Protein AF-A0A438W262-F1 (afdb_monomer_lite)

Organism: Helicobacter pylori (NCBI:txid210)

Foldseek 3Di:
DDPDDDDDDDDDDDDDDDDDDDDDDDPDDPPPDPPPPDDDDPVVVVVDDKAKWAFAFWDDD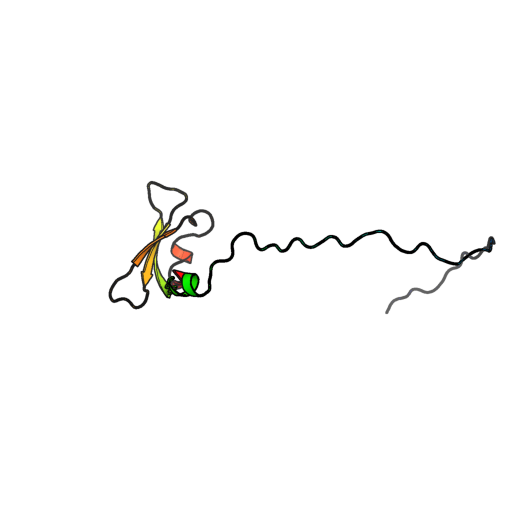PVDQQWIWTFTHRVPPGTDIDIDRHNVPDDRVRRHGDIDID

Radius of gyration: 32.03 Å; chains: 1; bounding box: 30×84×50 Å

InterPro domains:
  IPR002547 tRNA-binding domain [PF01588] (50-102)
  IPR002547 tRNA-binding domain [PS50886] (44-102)
  IPR012340 Nucleic acid-binding, OB-fold [G3DSA:2.40.50.140] (36-102)
  IPR012340 Nucleic acid-binding, OB-fold [SSF50249] (39-102)

Secondary structure (DSSP, 8-state):
------------------------------------S-PPPHHHHHT----EEEEEEEEEETTEEEEEEEEEE-SSSSEEEEEES-TTT--GGGTTT-EEE-

Structure (mmCIF, N/CA/C/O backbone):
data_AF-A0A438W262-F1
#
_entry.id   AF-A0A438W262-F1
#
loop_
_atom_site.group_PDB
_atom_site.id
_atom_site.type_symbol
_atom_site.label_atom_id
_atom_site.label_alt_id
_atom_site.label_comp_id
_atom_site.label_asym_id
_atom_site.label_entity_id
_atom_site.label_seq_id
_atom_site.pdbx_PDB_ins_code
_atom_site.Cartn_x
_atom_site.Cartn_y
_atom_site.Cartn_z
_atom_site.occupancy
_atom_site.B_iso_or_equiv
_atom_site.auth_seq_id
_atom_site.auth_comp_id
_atom_site.auth_asym_id
_atom_site.auth_atom_id
_atom_site.pdbx_PDB_model_num
ATOM 1 N N . PRO A 1 1 ? -4.647 -54.324 -5.511 1.00 49.12 1 PRO A N 1
ATOM 2 C CA . PRO A 1 1 ? -4.700 -55.755 -5.143 1.00 49.12 1 PRO A CA 1
ATOM 3 C C . PRO A 1 1 ? -3.491 -56.505 -5.713 1.00 49.12 1 PRO A C 1
ATOM 5 O O . PRO A 1 1 ? -3.501 -56.882 -6.876 1.00 49.12 1 PRO A O 1
ATOM 8 N N . LEU A 1 2 ? -2.441 -56.660 -4.909 1.00 37.91 2 LEU A N 1
ATOM 9 C CA . LEU A 1 2 ? -1.355 -57.601 -5.184 1.00 37.91 2 LEU A CA 1
ATOM 10 C C . LEU A 1 2 ? -0.612 -57.872 -3.867 1.00 37.91 2 LEU A C 1
ATOM 12 O O . LEU A 1 2 ? 0.528 -57.480 -3.656 1.00 37.91 2 LEU A O 1
ATOM 16 N N . PHE A 1 3 ? -1.338 -58.482 -2.929 1.00 40.47 3 PHE A N 1
ATOM 17 C CA . PHE A 1 3 ? -0.734 -59.152 -1.784 1.00 40.47 3 PHE A CA 1
ATOM 18 C C . PHE A 1 3 ? -0.223 -60.510 -2.273 1.00 40.47 3 PHE A C 1
ATOM 20 O O . PHE A 1 3 ? -0.997 -61.463 -2.384 1.00 40.47 3 PHE A O 1
ATOM 27 N N . SER A 1 4 ? 1.069 -60.582 -2.598 1.00 47.09 4 SER A N 1
ATOM 28 C CA . SER A 1 4 ? 1.759 -61.841 -2.884 1.00 47.09 4 SER A CA 1
ATOM 29 C C . SER A 1 4 ? 1.921 -62.635 -1.593 1.00 47.09 4 SER A C 1
ATOM 31 O O . SER A 1 4 ? 2.731 -62.331 -0.720 1.00 47.09 4 SER A O 1
ATOM 33 N N . LYS A 1 5 ? 1.056 -63.634 -1.480 1.00 39.84 5 LYS A N 1
ATOM 34 C CA . LYS A 1 5 ? 0.990 -64.656 -0.444 1.00 39.84 5 LYS A CA 1
ATOM 35 C C . LYS A 1 5 ? 2.234 -65.553 -0.502 1.00 39.84 5 LYS A C 1
ATOM 37 O O . LYS A 1 5 ? 2.603 -65.983 -1.586 1.00 39.84 5 LYS A O 1
ATOM 42 N N . MET A 1 6 ? 2.717 -65.928 0.687 1.00 34.72 6 MET A N 1
ATOM 43 C CA . MET A 1 6 ? 3.487 -67.143 1.001 1.00 34.72 6 MET A CA 1
ATOM 44 C C . MET A 1 6 ? 4.940 -67.207 0.512 1.00 34.72 6 MET A C 1
ATOM 46 O O . MET A 1 6 ? 5.191 -67.414 -0.661 1.00 34.72 6 MET A O 1
ATOM 50 N N . GLU A 1 7 ? 5.886 -67.213 1.458 1.00 42.72 7 GLU A N 1
ATOM 51 C CA . GLU A 1 7 ? 6.528 -68.470 1.879 1.00 42.72 7 GLU A CA 1
ATOM 52 C C . GLU A 1 7 ? 7.348 -68.312 3.179 1.00 42.72 7 GLU A C 1
ATOM 54 O O . GLU A 1 7 ? 8.388 -67.671 3.233 1.00 42.72 7 GLU A O 1
ATOM 59 N N . LYS A 1 8 ? 6.794 -68.905 4.247 1.00 37.59 8 LYS A N 1
ATOM 60 C CA . LYS A 1 8 ? 7.445 -69.690 5.311 1.00 37.59 8 LYS A CA 1
ATOM 61 C C . LYS A 1 8 ? 8.895 -69.354 5.703 1.00 37.59 8 LYS A C 1
ATOM 63 O O . LYS A 1 8 ? 9.816 -69.881 5.095 1.00 37.59 8 LYS A O 1
ATOM 68 N N . ILE A 1 9 ? 9.063 -68.749 6.884 1.00 39.72 9 ILE A N 1
ATOM 69 C CA . ILE A 1 9 ? 9.997 -69.254 7.912 1.00 39.72 9 ILE A CA 1
ATOM 70 C C . ILE A 1 9 ? 9.313 -69.100 9.281 1.00 39.72 9 ILE A C 1
ATOM 72 O O . ILE A 1 9 ? 9.386 -68.059 9.927 1.00 39.72 9 ILE A O 1
ATOM 76 N N . GLU A 1 10 ? 8.600 -70.143 9.705 1.00 36.66 10 GLU A N 1
ATOM 77 C CA . GLU A 1 10 ? 8.251 -70.369 11.110 1.00 36.66 10 GLU A CA 1
ATOM 78 C C . GLU A 1 10 ? 9.403 -71.111 11.798 1.00 36.66 10 GLU A C 1
ATOM 80 O O . GLU A 1 10 ? 9.867 -72.130 11.282 1.00 36.66 10 GLU A O 1
ATOM 85 N N . LYS A 1 11 ? 9.819 -70.606 12.965 1.00 38.69 11 LYS A N 1
ATOM 86 C CA . LYS A 1 11 ? 10.264 -71.338 14.173 1.00 38.69 11 LYS A CA 1
ATOM 87 C C . LYS A 1 11 ? 10.692 -70.287 15.205 1.00 38.69 11 LYS A C 1
ATOM 89 O O . LYS A 1 11 ? 11.713 -69.636 15.046 1.00 38.69 11 LYS A O 1
ATOM 94 N N . THR A 1 12 ? 9.773 -69.864 16.071 1.00 28.84 12 THR A N 1
ATOM 95 C CA . THR A 1 12 ? 9.637 -70.339 17.463 1.00 28.84 12 THR A CA 1
ATOM 96 C C . THR A 1 12 ? 10.897 -70.132 18.297 1.00 28.84 12 THR A C 1
ATOM 98 O O . THR A 1 12 ?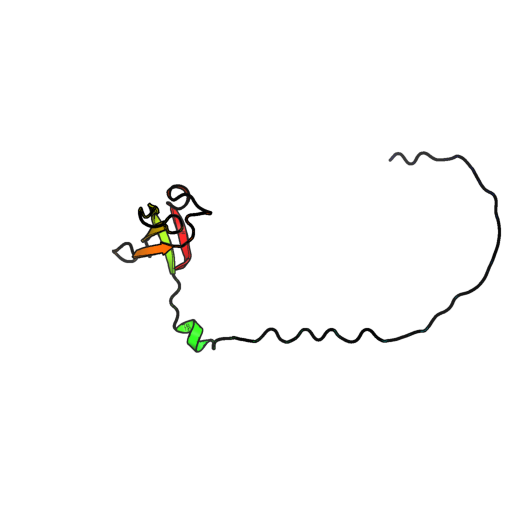 11.789 -70.970 18.251 1.00 28.84 12 THR A O 1
ATOM 101 N N . ASP A 1 13 ? 10.891 -69.118 19.163 1.00 38.75 13 ASP A N 1
ATOM 102 C CA . ASP A 1 13 ? 11.286 -69.369 20.545 1.00 38.75 13 ASP A CA 1
ATOM 103 C C . ASP A 1 13 ? 10.573 -68.442 21.531 1.00 38.75 13 ASP A C 1
ATOM 105 O O . ASP A 1 13 ? 10.269 -67.283 21.253 1.00 38.75 13 ASP A O 1
ATOM 109 N N . LYS A 1 14 ? 10.215 -69.038 22.660 1.00 35.53 14 LYS A N 1
ATOM 110 C CA . LYS A 1 14 ? 9.269 -68.550 23.659 1.00 35.53 14 LYS A CA 1
ATOM 111 C C . LYS A 1 14 ? 9.990 -67.691 24.696 1.00 35.53 14 LYS A C 1
ATOM 113 O O . LYS A 1 14 ? 11.054 -68.086 25.162 1.00 35.53 14 LYS A O 1
ATOM 118 N N . ARG A 1 15 ? 9.344 -66.625 25.175 1.00 35.12 15 ARG A N 1
ATOM 119 C CA . ARG A 1 15 ? 9.376 -66.201 26.588 1.00 35.12 15 ARG A CA 1
ATOM 120 C C . ARG A 1 15 ? 8.192 -65.278 26.871 1.00 35.12 15 ARG A C 1
ATOM 122 O O . ARG A 1 15 ? 8.010 -64.255 26.224 1.00 35.12 15 ARG A O 1
ATOM 129 N N . GLU A 1 16 ? 7.355 -65.742 27.787 1.00 38.78 16 GLU A N 1
ATOM 130 C CA . GLU A 1 16 ? 6.185 -65.065 28.340 1.00 38.78 16 GLU A CA 1
ATOM 131 C C . GLU A 1 16 ? 6.583 -63.932 29.300 1.00 38.78 16 GLU A C 1
ATOM 133 O O . GLU A 1 16 ? 7.706 -63.940 29.805 1.00 38.78 16 GLU A O 1
ATOM 138 N N . LYS A 1 17 ? 5.562 -63.124 29.653 1.00 37.09 17 LYS A N 1
ATOM 139 C CA . LYS A 1 17 ? 5.400 -62.308 30.881 1.00 37.09 17 LYS A CA 1
ATOM 140 C C . LYS A 1 17 ? 6.164 -60.974 30.861 1.00 37.09 17 LYS A C 1
ATOM 142 O O . LYS A 1 17 ? 7.355 -60.952 30.611 1.00 37.09 17 LYS A O 1
ATOM 147 N N . GLU A 1 18 ? 5.562 -59.797 31.037 1.00 34.59 18 GLU A N 1
ATOM 148 C CA . GLU A 1 18 ? 4.409 -59.373 31.845 1.00 34.59 18 GLU A CA 1
ATOM 149 C C . GLU A 1 18 ? 3.905 -57.988 31.372 1.00 34.59 18 GLU A C 1
ATOM 151 O O . GL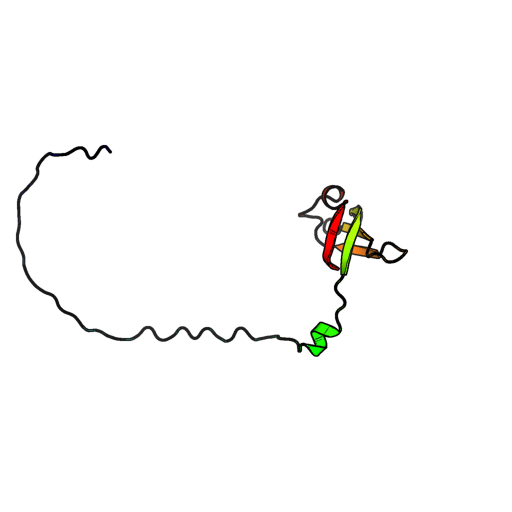U A 1 18 ? 4.687 -57.125 30.983 1.00 34.59 18 GLU A O 1
ATOM 156 N N . ALA A 1 19 ? 2.598 -57.755 31.472 1.00 43.50 19 ALA A N 1
ATOM 157 C CA . ALA A 1 19 ? 1.993 -56.441 31.730 1.00 43.50 19 ALA A CA 1
ATOM 158 C C . ALA A 1 19 ? 1.215 -56.602 33.058 1.00 43.50 19 ALA A C 1
ATOM 160 O O . ALA A 1 19 ? 0.801 -57.740 33.317 1.00 43.50 19 ALA A O 1
ATOM 161 N N . PRO A 1 20 ? 0.943 -55.566 33.888 1.00 51.75 20 PRO A N 1
ATOM 162 C CA . PRO A 1 20 ? 0.442 -54.256 33.457 1.00 51.75 20 PRO A CA 1
ATOM 163 C C . PRO A 1 20 ? 0.934 -53.081 34.369 1.00 51.75 20 PRO A C 1
ATOM 165 O O . PRO A 1 20 ? 2.083 -53.122 34.791 1.00 51.75 20 PRO A O 1
ATOM 168 N N . PRO A 1 21 ? 0.178 -51.979 34.572 1.00 55.25 21 PRO A N 1
ATOM 169 C CA . PRO A 1 21 ? 0.475 -50.613 34.134 1.00 55.25 21 PRO A CA 1
ATOM 170 C C . PRO A 1 21 ? 0.827 -49.687 35.327 1.00 55.25 21 PRO A C 1
ATOM 172 O O . PRO A 1 21 ? 1.143 -50.173 36.401 1.00 55.25 21 PRO A O 1
ATOM 175 N N . GLU A 1 22 ? 0.725 -48.362 35.151 1.00 51.69 22 GLU A N 1
ATOM 176 C CA . GLU A 1 22 ? 0.734 -47.336 36.220 1.00 51.69 22 GLU A CA 1
ATOM 177 C C . GLU A 1 22 ? 2.090 -46.681 36.550 1.00 51.69 22 GLU A C 1
ATOM 179 O O . GLU A 1 22 ? 2.722 -46.918 37.574 1.00 51.69 22 GLU A O 1
ATOM 184 N N . LYS A 1 23 ? 2.474 -45.708 35.714 1.00 45.31 23 LYS A N 1
ATOM 185 C CA . LYS A 1 23 ? 2.973 -44.424 36.226 1.00 45.31 23 LYS A CA 1
ATOM 186 C C . LYS A 1 23 ? 2.258 -43.291 35.512 1.00 45.31 23 LYS A C 1
ATOM 188 O O . LYS A 1 23 ? 2.608 -42.887 34.406 1.00 45.31 23 LYS A O 1
ATOM 193 N N . ALA A 1 24 ? 1.212 -42.842 36.188 1.00 42.81 24 ALA A N 1
ATOM 194 C CA . ALA A 1 24 ? 0.595 -41.553 36.011 1.00 42.81 24 ALA A CA 1
ATOM 195 C C . ALA A 1 24 ? 1.636 -40.420 36.102 1.00 42.81 24 ALA A C 1
ATOM 197 O O . ALA A 1 24 ? 2.613 -40.496 36.846 1.00 42.81 24 ALA A O 1
ATOM 198 N N . GLU A 1 25 ? 1.341 -39.366 35.343 1.00 53.66 25 GLU A N 1
ATOM 199 C CA . GLU A 1 25 ? 1.533 -37.970 35.736 1.00 53.66 25 GLU A CA 1
ATOM 200 C C . GLU A 1 25 ? 2.962 -37.498 36.032 1.00 53.66 25 GLU A C 1
ATOM 202 O O . GLU A 1 25 ? 3.444 -37.536 37.161 1.00 53.66 25 GLU A O 1
ATOM 207 N N . LYS A 1 26 ? 3.584 -36.914 34.999 1.00 49.72 26 LYS A N 1
ATOM 208 C CA . LYS A 1 26 ? 4.261 -35.601 35.057 1.00 49.72 26 LYS A CA 1
ATOM 209 C C . LYS A 1 26 ? 4.845 -35.244 33.688 1.00 49.72 26 LYS A C 1
ATOM 211 O O . LYS A 1 26 ? 6.030 -35.412 33.429 1.00 49.72 26 LYS A O 1
ATOM 216 N N . LYS A 1 27 ? 4.008 -34.696 32.813 1.00 45.16 27 LYS A N 1
ATOM 217 C CA . LYS A 1 27 ? 4.415 -33.560 31.981 1.00 45.16 27 LYS A CA 1
ATOM 218 C C . LYS A 1 27 ? 3.301 -32.543 32.083 1.00 45.16 27 LYS A C 1
ATOM 220 O O . LYS A 1 27 ? 2.299 -32.577 31.376 1.00 45.16 27 LYS A O 1
ATOM 225 N N . GLU A 1 28 ? 3.461 -31.753 33.133 1.00 51.97 28 GLU A N 1
ATOM 226 C CA . GLU A 1 28 ? 2.731 -30.539 33.412 1.00 51.97 28 GLU A CA 1
ATOM 227 C C . GLU A 1 28 ? 2.552 -29.748 32.123 1.00 51.97 28 GLU A C 1
ATOM 229 O O . GLU A 1 28 ? 3.523 -29.447 31.435 1.00 51.97 28 GLU A O 1
ATOM 234 N N . LYS A 1 29 ? 1.285 -29.448 31.824 1.00 46.81 29 LYS A N 1
ATOM 235 C CA . LYS A 1 29 ? 0.815 -28.136 31.379 1.00 46.81 29 LYS A CA 1
ATOM 236 C C . LYS A 1 29 ? 1.972 -27.214 30.999 1.00 46.81 29 LYS A C 1
ATOM 238 O O . LYS A 1 29 ? 2.416 -26.401 31.811 1.00 46.81 29 LYS A O 1
ATOM 243 N N . GLU A 1 30 ? 2.406 -27.312 29.749 1.00 51.75 30 GLU A N 1
ATOM 244 C CA . GLU A 1 30 ? 3.021 -26.178 29.088 1.00 51.75 30 GLU A CA 1
ATOM 245 C C . GLU A 1 30 ? 1.929 -25.110 29.091 1.00 51.75 30 GLU A C 1
ATOM 247 O O . GLU A 1 30 ? 0.957 -25.163 28.336 1.00 51.75 30 GLU A O 1
ATOM 252 N N . LYS A 1 31 ? 1.986 -24.235 30.101 1.00 49.12 31 LYS A N 1
ATOM 253 C CA . LYS A 1 31 ? 1.177 -23.031 30.158 1.00 49.12 31 LYS A CA 1
ATOM 254 C C . LYS A 1 31 ? 1.480 -22.317 28.852 1.00 49.12 31 LYS A C 1
ATOM 256 O O . LYS A 1 31 ? 2.542 -21.712 28.731 1.00 49.12 31 LYS A O 1
ATOM 261 N N . ALA A 1 32 ? 0.562 -22.413 27.893 1.00 56.62 32 ALA A N 1
ATOM 262 C CA . ALA A 1 32 ? 0.433 -21.420 26.851 1.00 56.62 32 ALA A CA 1
ATOM 263 C C . ALA A 1 32 ? 0.365 -20.087 27.595 1.00 56.62 32 ALA A C 1
ATOM 265 O O . ALA A 1 32 ? -0.621 -19.783 28.272 1.00 56.62 32 ALA A O 1
ATOM 266 N N . GLN A 1 33 ? 1.485 -19.373 27.605 1.00 59.19 33 GLN A N 1
ATOM 267 C CA . GLN A 1 33 ? 1.530 -18.019 28.115 1.00 59.19 33 GLN A CA 1
ATOM 268 C C . GLN A 1 33 ? 0.446 -17.263 27.339 1.00 59.19 33 GLN A C 1
ATOM 270 O O . GLN A 1 33 ? 0.377 -17.433 26.117 1.00 59.19 33 GLN A O 1
ATOM 275 N N . PRO A 1 34 ? -0.449 -16.504 27.995 1.00 59.38 34 PRO A N 1
ATOM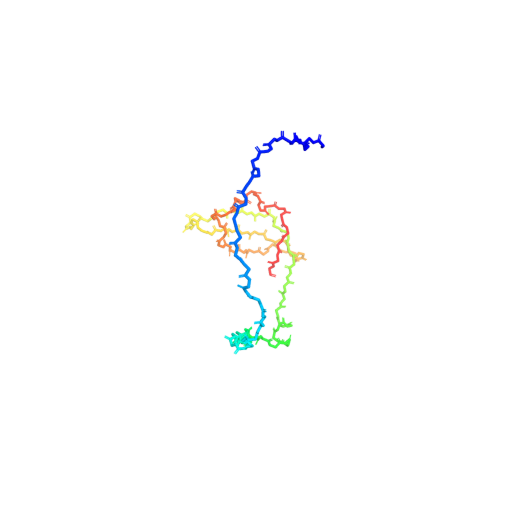 276 C CA . PRO A 1 34 ? -1.357 -15.651 27.257 1.00 59.38 34 PRO A CA 1
ATOM 277 C C . PRO A 1 34 ? -0.483 -14.713 26.432 1.00 59.38 34 PRO A C 1
ATOM 279 O O . PRO A 1 34 ? 0.201 -13.850 26.972 1.00 59.38 34 PRO A O 1
ATOM 282 N N . GLN A 1 35 ? -0.454 -14.935 25.123 1.00 64.31 35 GLN A N 1
ATOM 283 C CA . GLN A 1 35 ? 0.302 -14.144 24.167 1.00 64.31 35 GLN A CA 1
ATOM 284 C C . GLN A 1 35 ? -0.479 -12.843 23.961 1.00 64.31 35 GLN A C 1
ATOM 286 O O . GLN A 1 35 ? -1.130 -12.631 22.946 1.00 64.31 35 GLN A O 1
ATOM 291 N N . GLN A 1 36 ? -0.529 -12.027 25.010 1.00 67.88 36 GLN A N 1
ATOM 292 C CA . GLN A 1 36 ? -1.338 -10.820 25.098 1.00 67.88 36 GLN A CA 1
ATOM 293 C C . GLN A 1 36 ? -0.458 -9.634 25.478 1.00 67.88 36 GLN A C 1
ATOM 295 O O . GLN A 1 36 ? -0.739 -8.934 26.442 1.00 67.88 36 GLN A O 1
ATOM 300 N N . GLU A 1 37 ? 0.640 -9.419 24.760 1.00 65.75 37 GLU A N 1
ATOM 301 C CA . GLU A 1 37 ? 1.594 -8.398 25.202 1.00 65.75 37 GLU A CA 1
ATOM 302 C C . GLU A 1 37 ? 1.280 -6.992 24.672 1.00 65.75 37 GLU A C 1
ATOM 304 O O . GLU A 1 37 ? 1.763 -6.042 25.261 1.00 65.75 37 GLU A O 1
ATOM 309 N N . ASN A 1 38 ? 0.439 -6.802 23.641 1.00 81.75 38 ASN A N 1
ATOM 310 C CA . ASN A 1 38 ? 0.146 -5.456 23.107 1.00 81.75 38 ASN A CA 1
ATOM 311 C C . ASN A 1 38 ? -1.225 -5.343 22.403 1.00 81.75 38 ASN A C 1
ATOM 313 O O . ASN A 1 38 ? -1.294 -4.977 21.228 1.00 81.75 38 ASN A O 1
ATOM 317 N N . TYR A 1 39 ? -2.334 -5.669 23.074 1.00 87.62 39 TYR A N 1
ATOM 318 C CA . TYR A 1 39 ? -3.652 -5.348 22.508 1.00 87.62 39 TYR A CA 1
ATOM 319 C C . TYR A 1 39 ? -3.944 -3.854 22.622 1.00 87.62 39 TYR A C 1
ATOM 321 O O . TYR A 1 39 ? -3.732 -3.245 23.668 1.00 87.62 39 TYR A O 1
ATOM 329 N N . ILE A 1 40 ? -4.478 -3.285 21.547 1.00 92.19 40 ILE A N 1
ATOM 330 C CA . ILE A 1 40 ? -5.100 -1.962 21.570 1.00 92.19 40 ILE A CA 1
ATOM 331 C C . ILE A 1 40 ? -6.588 -2.100 21.902 1.00 92.19 40 ILE A C 1
ATOM 333 O O . ILE A 1 40 ? -7.193 -3.149 21.662 1.00 92.19 40 ILE A O 1
ATOM 337 N N . SER A 1 41 ? -7.185 -1.040 22.442 1.00 94.50 41 SER A N 1
ATOM 338 C CA . SER A 1 41 ? -8.633 -0.993 22.653 1.00 94.50 41 SER A CA 1
ATOM 339 C C . SER A 1 41 ? -9.390 -0.964 21.314 1.00 94.50 41 SER A C 1
ATOM 341 O O . SER A 1 41 ? -8.842 -0.572 20.277 1.00 94.50 41 SER A O 1
ATOM 343 N N . ILE A 1 42 ? -10.672 -1.351 21.317 1.00 93.81 42 ILE A N 1
ATOM 344 C CA . ILE A 1 42 ? -11.517 -1.245 20.114 1.00 93.81 42 ILE A CA 1
ATOM 345 C C . ILE A 1 42 ? -11.716 0.223 19.711 1.00 93.81 42 ILE A C 1
ATOM 347 O O . ILE A 1 42 ? -11.810 0.548 18.526 1.00 93.81 42 ILE A O 1
ATOM 351 N N . GLU A 1 43 ? -11.717 1.123 20.692 1.00 94.69 43 GLU A N 1
ATOM 352 C CA . GLU A 1 43 ? -11.765 2.565 20.500 1.00 94.69 43 GLU A CA 1
ATOM 353 C C . GLU A 1 43 ? -10.535 3.080 19.746 1.00 94.69 43 GLU A C 1
ATOM 355 O O . GLU A 1 43 ? -10.669 3.969 18.905 1.00 94.69 43 GLU A O 1
ATOM 360 N N . ASP A 1 44 ? -9.349 2.522 20.002 1.00 94.50 44 ASP A N 1
ATOM 361 C CA . ASP A 1 44 ? -8.126 2.891 19.284 1.00 94.50 44 ASP A CA 1
ATOM 362 C C . ASP A 1 44 ? -8.118 2.355 17.855 1.00 94.50 44 ASP A C 1
ATOM 364 O O . ASP A 1 44 ? -7.761 3.089 16.934 1.00 94.50 44 ASP A O 1
ATOM 368 N N . PHE A 1 45 ? -8.594 1.125 17.639 1.00 93.38 45 PHE A N 1
ATOM 369 C CA . PHE A 1 45 ? -8.749 0.579 16.290 1.00 93.38 45 PHE A CA 1
ATOM 370 C C . PHE A 1 45 ? -9.717 1.418 15.443 1.00 93.38 45 PHE A C 1
ATOM 372 O O . PHE A 1 45 ? -9.438 1.707 14.282 1.00 93.38 45 PHE A O 1
ATOM 379 N N . LYS A 1 46 ? -10.820 1.893 16.037 1.00 95.06 46 LYS A N 1
ATOM 380 C CA . LYS A 1 46 ? -11.823 2.727 15.353 1.00 95.06 46 LYS A CA 1
ATOM 381 C C . LYS A 1 46 ? -11.269 4.064 14.838 1.00 95.06 46 LYS A C 1
ATOM 383 O O . LYS A 1 46 ? -11.860 4.651 13.935 1.00 95.06 46 LYS A O 1
ATOM 388 N N . LYS A 1 47 ? -10.160 4.563 15.397 1.00 95.75 47 LYS A N 1
ATOM 389 C CA . LYS A 1 47 ? -9.500 5.797 14.929 1.00 95.75 47 LYS A CA 1
ATOM 390 C C . LYS A 1 47 ? -8.723 5.592 13.623 1.00 95.75 47 LYS A C 1
ATOM 392 O O . LYS A 1 47 ? -8.380 6.580 12.979 1.00 95.75 47 LYS A O 1
ATOM 397 N N . VAL A 1 48 ? -8.425 4.348 13.241 1.00 94.69 48 VAL A N 1
ATOM 398 C CA . VAL A 1 48 ? -7.686 4.018 12.017 1.00 94.69 48 VAL A CA 1
ATOM 399 C C . VAL A 1 48 ? -8.665 3.866 10.854 1.00 94.69 48 VAL A C 1
ATOM 401 O O . VAL A 1 48 ? -9.584 3.051 10.897 1.00 94.69 48 VAL A O 1
ATOM 404 N N . GLU A 1 49 ? -8.457 4.638 9.791 1.00 92.19 49 GLU A N 1
ATOM 405 C CA . GLU A 1 49 ? -9.223 4.526 8.550 1.00 92.19 49 GLU A CA 1
ATOM 406 C C . GLU A 1 49 ? -8.430 3.677 7.550 1.00 92.19 49 GLU A C 1
ATOM 408 O O . GLU A 1 49 ? -7.454 4.154 6.979 1.00 92.19 49 GLU A O 1
ATOM 413 N N . ILE A 1 50 ? -8.846 2.423 7.352 1.00 93.56 50 ILE A N 1
ATOM 414 C CA . ILE A 1 50 ? -8.256 1.523 6.352 1.00 93.56 50 ILE A CA 1
ATOM 415 C C . ILE A 1 50 ? -9.148 1.533 5.112 1.00 93.56 50 ILE A C 1
ATOM 417 O O . ILE A 1 50 ? -10.343 1.238 5.203 1.00 93.56 50 ILE A O 1
ATOM 421 N N . LYS A 1 51 ? -8.579 1.846 3.947 1.00 93.00 51 LYS A N 1
ATOM 422 C CA . LYS A 1 51 ? -9.292 1.856 2.660 1.00 93.00 51 LYS A CA 1
ATOM 423 C C . LYS A 1 51 ? -8.678 0.876 1.684 1.00 93.00 51 LYS A C 1
ATOM 425 O O . LYS A 1 51 ? -7.477 0.636 1.693 1.00 93.00 51 LYS A O 1
ATOM 430 N N . VAL A 1 52 ? -9.509 0.353 0.788 1.00 95.31 52 VAL A N 1
ATOM 431 C CA . VAL A 1 52 ? -9.033 -0.436 -0.348 1.00 95.31 52 VAL A CA 1
ATOM 432 C C . VAL A 1 52 ? -8.924 0.474 -1.562 1.00 95.31 52 VAL A C 1
ATOM 434 O O . VAL A 1 52 ? -9.874 1.180 -1.895 1.00 95.31 52 VAL A O 1
ATOM 437 N N . GLY A 1 53 ? -7.770 0.455 -2.219 1.00 95.56 53 GLY A N 1
ATOM 438 C CA . GLY A 1 53 ? -7.506 1.251 -3.407 1.00 95.56 53 GLY A CA 1
ATOM 439 C C . GLY A 1 53 ? -6.905 0.447 -4.544 1.00 95.56 53 GLY A C 1
ATOM 440 O O . GLY A 1 53 ? -6.292 -0.598 -4.334 1.00 95.56 53 GLY A O 1
ATOM 441 N N . LEU A 1 54 ? -7.074 0.955 -5.760 1.00 96.00 54 LEU A N 1
ATOM 442 C CA . LEU A 1 54 ? -6.523 0.377 -6.979 1.00 96.00 54 LEU A CA 1
ATOM 443 C C . LEU A 1 54 ? -5.199 1.058 -7.326 1.00 96.00 54 LEU A C 1
ATOM 445 O O . LEU A 1 54 ? -5.139 2.279 -7.471 1.00 96.00 54 LEU A O 1
ATOM 449 N N . ILE A 1 55 ? -4.138 0.284 -7.525 1.00 96.56 55 ILE A N 1
ATOM 450 C CA . ILE A 1 55 ? -2.860 0.827 -7.993 1.00 96.56 55 ILE A CA 1
ATOM 451 C C . ILE A 1 55 ? -3.005 1.237 -9.465 1.00 96.56 55 ILE A C 1
ATOM 453 O O . ILE A 1 55 ? -3.238 0.396 -10.332 1.00 96.56 55 ILE A O 1
ATOM 457 N N . LYS A 1 56 ? -2.853 2.533 -9.755 1.00 96.00 56 LYS A N 1
ATOM 458 C CA . LYS A 1 56 ? -2.879 3.083 -11.121 1.00 96.00 56 LYS A CA 1
ATOM 459 C C . LYS A 1 56 ? -1.491 3.164 -11.740 1.00 96.00 56 LYS A C 1
ATOM 461 O O . LYS A 1 56 ? -1.343 2.934 -12.932 1.00 96.00 56 LYS A O 1
ATOM 466 N N . GLU A 1 57 ? -0.482 3.482 -10.935 1.00 95.75 57 GLU A N 1
ATOM 467 C CA . GLU A 1 57 ? 0.908 3.569 -11.382 1.00 95.75 57 GLU A CA 1
ATOM 468 C C . GLU A 1 57 ? 1.839 3.011 -10.307 1.00 95.75 57 GLU A C 1
ATOM 470 O O . GLU A 1 57 ? 1.614 3.216 -9.112 1.00 95.75 57 GLU A O 1
ATOM 475 N N . ALA A 1 58 ? 2.913 2.355 -10.735 1.00 95.56 58 ALA A N 1
ATOM 476 C CA . ALA A 1 58 ? 3.981 1.872 -9.873 1.00 95.56 58 ALA A CA 1
ATOM 477 C C . ALA A 1 58 ? 5.330 2.125 -10.553 1.00 95.56 58 ALA A C 1
ATOM 479 O O . ALA A 1 58 ? 5.492 1.837 -11.737 1.00 95.56 58 ALA A O 1
ATOM 480 N N . GLN A 1 59 ? 6.294 2.684 -9.822 1.00 93.81 59 GLN A N 1
ATOM 481 C CA . GLN A 1 59 ? 7.615 3.045 -10.345 1.00 93.81 59 GLN A CA 1
ATOM 482 C C . GLN A 1 59 ? 8.706 2.760 -9.310 1.00 93.81 59 GLN A C 1
ATOM 484 O O . GLN A 1 59 ? 8.493 2.922 -8.106 1.00 93.81 59 GLN A O 1
ATOM 489 N N . ARG A 1 60 ? 9.898 2.370 -9.775 1.00 93.00 60 ARG A N 1
ATOM 490 C CA . ARG A 1 60 ? 11.096 2.292 -8.926 1.00 93.00 60 ARG A CA 1
ATOM 491 C C . ARG A 1 60 ? 11.630 3.691 -8.628 1.00 93.00 60 ARG A C 1
ATOM 493 O O . ARG A 1 60 ? 11.504 4.603 -9.441 1.00 93.00 60 ARG A O 1
ATOM 500 N N . ILE A 1 61 ? 12.222 3.855 -7.450 1.00 91.62 61 ILE A N 1
ATOM 501 C CA . ILE A 1 61 ? 12.850 5.111 -7.036 1.00 91.62 61 ILE A CA 1
ATOM 502 C C . ILE A 1 61 ? 14.351 5.004 -7.297 1.00 91.62 61 ILE A C 1
ATOM 504 O O . ILE A 1 61 ? 15.015 4.154 -6.718 1.00 91.62 61 ILE A O 1
ATOM 508 N N . GLU A 1 62 ? 14.905 5.907 -8.106 1.00 84.44 62 GLU A N 1
ATOM 509 C CA . GLU A 1 62 ? 16.325 5.889 -8.509 1.00 84.44 62 GLU A CA 1
ATOM 510 C C . GLU A 1 62 ? 17.310 5.881 -7.327 1.00 84.44 62 GLU A C 1
ATOM 512 O O . GLU A 1 62 ? 18.405 5.338 -7.420 1.00 84.44 62 GLU A O 1
ATOM 517 N N . LYS A 1 63 ? 16.919 6.462 -6.187 1.00 84.25 63 LYS A N 1
ATOM 518 C CA . LYS A 1 63 ? 17.756 6.562 -4.980 1.00 84.25 63 LYS A CA 1
ATOM 519 C C . LYS A 1 63 ? 17.591 5.399 -3.998 1.00 84.25 63 LYS A C 1
ATOM 521 O O . LYS A 1 63 ? 18.205 5.427 -2.934 1.00 84.25 63 LYS A O 1
ATOM 526 N N . SER A 1 64 ? 16.741 4.412 -4.288 1.00 88.69 64 SER A N 1
ATOM 527 C CA . SER A 1 64 ? 16.535 3.279 -3.385 1.00 88.69 64 SER A CA 1
ATOM 528 C C . SER A 1 64 ? 16.124 2.003 -4.107 1.00 88.69 64 SER A C 1
ATOM 530 O O . SER A 1 64 ? 15.047 1.913 -4.687 1.00 88.69 64 SER A O 1
ATOM 532 N N . ASN A 1 65 ? 16.934 0.961 -3.932 1.00 85.81 65 ASN A N 1
ATOM 533 C CA . ASN A 1 65 ? 16.684 -0.363 -4.505 1.00 85.81 65 ASN A CA 1
ATOM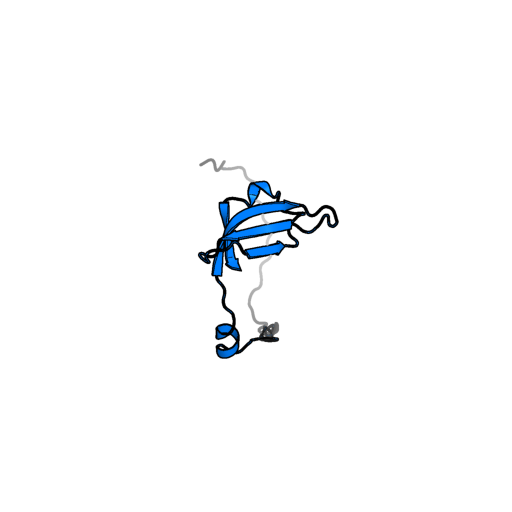 534 C C . ASN A 1 65 ? 15.565 -1.135 -3.786 1.00 85.81 65 ASN A C 1
ATOM 536 O O . ASN A 1 65 ? 15.121 -2.164 -4.281 1.00 85.81 65 ASN A O 1
ATOM 540 N N . LYS A 1 66 ? 15.133 -0.674 -2.603 1.00 92.12 66 LYS A N 1
ATOM 541 C CA . LYS A 1 66 ? 14.126 -1.361 -1.772 1.00 92.12 66 LYS A CA 1
ATOM 542 C C . LYS A 1 66 ? 12.746 -0.715 -1.838 1.00 92.12 66 LYS A C 1
ATOM 544 O O . LYS A 1 66 ? 11.790 -1.293 -1.333 1.00 92.12 66 LYS A O 1
ATOM 549 N N . LEU A 1 67 ? 12.631 0.476 -2.426 1.00 94.25 67 LEU A N 1
ATOM 550 C CA . LEU A 1 67 ? 11.402 1.262 -2.396 1.00 94.25 67 LEU A CA 1
ATOM 551 C C . LEU A 1 67 ? 10.744 1.337 -3.775 1.00 94.25 67 LEU A C 1
ATOM 553 O O . LEU A 1 67 ? 11.396 1.603 -4.785 1.00 94.25 67 LEU A O 1
ATOM 557 N N . LEU A 1 68 ? 9.424 1.179 -3.783 1.00 94.31 68 LEU A N 1
ATOM 558 C CA . LEU A 1 68 ? 8.550 1.495 -4.906 1.00 94.31 68 LEU A CA 1
ATOM 559 C C . LEU A 1 68 ? 7.689 2.701 -4.563 1.00 94.31 68 LEU A C 1
ATOM 561 O O . LEU A 1 68 ? 7.224 2.852 -3.434 1.00 94.31 68 LEU A O 1
ATOM 565 N N . ARG A 1 69 ? 7.453 3.539 -5.564 1.00 94.88 69 ARG A N 1
ATOM 566 C CA . ARG A 1 69 ? 6.482 4.623 -5.530 1.00 94.88 69 ARG A CA 1
ATOM 567 C C . ARG A 1 69 ? 5.216 4.153 -6.232 1.00 94.88 69 ARG A C 1
ATOM 569 O O . ARG A 1 69 ? 5.243 3.871 -7.426 1.00 94.88 69 ARG A O 1
ATOM 576 N N . LEU A 1 70 ? 4.117 4.108 -5.495 1.00 95.81 70 LEU A N 1
ATOM 577 C CA . LEU A 1 70 ? 2.801 3.712 -5.978 1.00 95.81 70 LEU A CA 1
ATOM 578 C C . LEU A 1 70 ? 1.883 4.936 -6.013 1.00 95.81 70 LEU A C 1
ATOM 580 O O . LEU A 1 70 ? 1.908 5.757 -5.094 1.00 95.81 70 LEU A O 1
ATOM 584 N N . LYS A 1 71 ? 1.060 5.053 -7.054 1.00 96.12 71 LYS A N 1
ATOM 585 C CA . LYS A 1 71 ? -0.098 5.950 -7.080 1.00 96.12 71 LYS A CA 1
ATOM 586 C C . LYS A 1 71 ? -1.362 5.112 -6.992 1.00 96.12 71 LYS A C 1
ATOM 588 O O . LYS A 1 71 ? -1.648 4.325 -7.895 1.00 96.12 71 LYS A O 1
ATOM 593 N N . VAL A 1 72 ? -2.103 5.286 -5.906 1.00 96.31 72 VAL A N 1
ATOM 594 C CA . VAL A 1 72 ? -3.283 4.486 -5.582 1.00 96.31 72 VAL A CA 1
ATOM 595 C C . VAL A 1 72 ? -4.531 5.351 -5.656 1.00 96.31 72 VAL A C 1
ATOM 597 O O . VAL A 1 72 ? -4.587 6.440 -5.084 1.00 96.31 72 VAL A O 1
ATOM 600 N N . ASP A 1 73 ? -5.520 4.855 -6.384 1.00 95.56 73 ASP A N 1
ATOM 601 C CA . ASP A 1 73 ? -6.862 5.408 -6.459 1.00 95.56 73 ASP A CA 1
ATOM 602 C C . ASP A 1 73 ? -7.698 4.843 -5.310 1.00 95.56 73 ASP A C 1
ATOM 604 O O . ASP A 1 73 ? -7.958 3.641 -5.259 1.00 95.56 73 ASP A O 1
ATOM 608 N N . LEU A 1 74 ? -8.077 5.706 -4.372 1.00 93.75 74 LEU A N 1
ATOM 609 C CA . LEU A 1 74 ? -8.885 5.355 -3.199 1.00 93.75 74 LEU A CA 1
ATOM 610 C C . LEU A 1 74 ? -10.348 5.806 -3.355 1.00 93.75 74 LEU A C 1
ATOM 612 O O . LEU A 1 74 ? -11.065 5.893 -2.360 1.00 93.75 74 LEU A O 1
ATOM 616 N N . GLY A 1 75 ? -10.779 6.167 -4.571 1.00 89.06 75 GLY A N 1
ATOM 617 C CA . GLY A 1 75 ? -12.079 6.808 -4.800 1.00 89.06 75 GLY A CA 1
ATOM 618 C C . GLY A 1 75 ? -12.132 8.264 -4.323 1.00 89.06 75 GLY A C 1
ATOM 619 O O . GLY A 1 75 ? -13.193 8.881 -4.288 1.00 89.06 75 GLY A O 1
ATOM 620 N N . GLU A 1 76 ? -10.982 8.827 -3.953 1.00 84.88 76 GLU A N 1
ATOM 621 C CA . GLU A 1 76 ? -10.798 10.265 -3.788 1.00 84.88 76 GLU A CA 1
ATOM 622 C C . GLU A 1 76 ? -10.534 10.848 -5.188 1.00 84.88 76 GLU A C 1
ATOM 624 O O . GLU A 1 76 ? -9.873 10.202 -5.995 1.00 84.88 76 GLU A O 1
ATOM 629 N N . ASN A 1 77 ? -10.978 12.074 -5.498 1.00 87.75 77 ASN A N 1
ATOM 630 C CA . ASN A 1 77 ? -10.728 12.741 -6.800 1.00 87.75 77 ASN A CA 1
ATOM 631 C C . ASN A 1 77 ? -9.228 13.020 -7.096 1.00 87.75 77 ASN A C 1
ATOM 633 O O . ASN A 1 77 ? -8.885 13.881 -7.905 1.00 87.75 77 ASN A O 1
ATOM 637 N N . ARG A 1 78 ? -8.315 12.337 -6.403 1.00 92.38 78 ARG A N 1
ATOM 638 C CA . ARG A 1 78 ? -6.865 12.391 -6.536 1.00 92.38 78 ARG A CA 1
ATOM 639 C C . ARG A 1 78 ? -6.267 11.014 -6.252 1.00 92.38 78 ARG A C 1
ATOM 641 O O . ARG A 1 78 ? -6.737 10.284 -5.384 1.00 92.38 78 ARG A O 1
ATOM 648 N N . LEU A 1 79 ? -5.150 10.715 -6.907 1.00 93.69 79 LEU A N 1
ATOM 649 C CA . LEU A 1 79 ? -4.342 9.543 -6.583 1.00 93.69 79 LEU A CA 1
ATOM 650 C C . LEU A 1 79 ? -3.450 9.846 -5.377 1.00 93.69 79 LEU A C 1
ATOM 652 O O . LEU A 1 79 ? -2.733 10.850 -5.371 1.00 93.69 79 LEU A O 1
ATOM 656 N N . ARG A 1 80 ? -3.456 8.974 -4.366 1.00 94.50 80 ARG A N 1
ATOM 657 C CA . ARG A 1 80 ? -2.510 9.071 -3.248 1.00 94.50 80 ARG A CA 1
ATOM 658 C C . ARG A 1 80 ? -1.180 8.445 -3.630 1.00 94.50 80 ARG A C 1
ATOM 660 O O . ARG A 1 80 ? -1.132 7.366 -4.215 1.00 94.50 80 ARG A O 1
ATOM 667 N N . GLN A 1 81 ? -0.097 9.121 -3.267 1.00 94.75 81 GLN A N 1
ATOM 668 C CA . GLN A 1 81 ? 1.249 8.594 -3.425 1.00 94.75 81 GLN A CA 1
ATOM 669 C C . GLN A 1 81 ? 1.659 7.816 -2.175 1.00 94.75 81 GLN A C 1
ATOM 671 O O . GLN A 1 81 ? 1.627 8.360 -1.074 1.00 94.75 81 GLN A O 1
ATOM 676 N N . ILE A 1 82 ? 2.095 6.574 -2.362 1.00 94.19 82 ILE A N 1
ATOM 677 C CA . ILE A 1 82 ? 2.538 5.675 -1.296 1.00 94.19 82 ILE A CA 1
ATOM 678 C C . ILE A 1 82 ? 3.936 5.180 -1.637 1.00 94.19 82 ILE A C 1
ATOM 680 O O . ILE A 1 82 ? 4.195 4.777 -2.770 1.00 94.19 82 ILE A O 1
ATOM 684 N N . ILE A 1 83 ? 4.842 5.220 -0.663 1.00 94.38 83 ILE A N 1
ATOM 685 C CA . ILE A 1 83 ? 6.178 4.643 -0.802 1.00 94.38 83 ILE A CA 1
ATOM 686 C C . ILE A 1 83 ? 6.203 3.323 -0.037 1.00 94.38 83 ILE A C 1
ATOM 688 O O . ILE A 1 83 ? 6.050 3.313 1.180 1.00 94.38 83 ILE A O 1
ATOM 692 N N . SER A 1 84 ? 6.380 2.214 -0.749 1.00 92.69 84 SER A N 1
ATOM 693 C CA . SER A 1 84 ? 6.355 0.864 -0.180 1.00 92.69 84 SER A CA 1
ATOM 694 C C . SER A 1 84 ? 7.719 0.189 -0.292 1.00 92.69 84 SER A C 1
ATOM 696 O O . SER A 1 84 ? 8.330 0.213 -1.359 1.00 92.69 84 SER A O 1
ATOM 698 N N . GLY A 1 85 ? 8.165 -0.473 0.776 1.00 94.75 85 GLY A N 1
ATOM 699 C CA . GLY A 1 85 ? 9.445 -1.189 0.851 1.00 94.75 85 GLY A CA 1
ATOM 700 C C . GLY A 1 85 ? 9.472 -2.582 0.218 1.00 94.75 85 GLY A C 1
ATOM 701 O O . GLY A 1 85 ? 10.168 -3.452 0.725 1.00 94.75 85 GLY A O 1
ATOM 702 N N . ILE A 1 86 ? 8.693 -2.808 -0.841 1.00 92.75 86 ILE A N 1
ATOM 703 C CA . ILE A 1 86 ? 8.433 -4.137 -1.428 1.00 92.75 86 ILE A CA 1
ATOM 704 C C . ILE A 1 86 ? 9.132 -4.353 -2.781 1.00 92.75 86 ILE A C 1
ATOM 706 O O . ILE A 1 86 ? 8.779 -5.261 -3.526 1.00 92.75 86 ILE A O 1
ATOM 710 N N . ALA A 1 87 ? 10.112 -3.510 -3.129 1.00 91.44 87 ALA A N 1
ATOM 711 C CA . ALA A 1 87 ? 10.745 -3.527 -4.455 1.00 91.44 87 ALA A CA 1
ATOM 712 C C . ALA A 1 87 ? 11.581 -4.784 -4.752 1.00 91.44 87 ALA A C 1
ATOM 714 O O . ALA A 1 87 ? 11.932 -5.009 -5.909 1.00 91.44 87 ALA A O 1
ATOM 715 N N . LEU A 1 88 ? 11.936 -5.551 -3.713 1.00 91.12 88 LEU A N 1
ATOM 716 C CA . LEU A 1 88 ? 12.711 -6.790 -3.825 1.00 91.12 88 LEU A CA 1
ATOM 717 C C . LEU A 1 88 ? 11.842 -7.982 -4.237 1.00 91.12 88 LEU A C 1
ATOM 719 O O . LEU A 1 88 ? 12.330 -8.875 -4.920 1.00 91.12 88 LEU A O 1
ATOM 723 N N . ASP A 1 89 ? 10.571 -7.974 -3.837 1.00 93.69 89 ASP A N 1
ATOM 724 C CA . ASP A 1 89 ? 9.657 -9.102 -4.028 1.00 93.69 89 ASP A CA 1
ATOM 725 C C . ASP A 1 89 ? 8.687 -8.877 -5.196 1.00 93.69 89 ASP A C 1
ATOM 727 O O . ASP A 1 89 ? 8.135 -9.832 -5.741 1.00 93.69 89 ASP A O 1
ATOM 731 N N . TYR A 1 90 ? 8.469 -7.617 -5.593 1.00 92.19 90 TYR A N 1
ATOM 732 C CA . TYR A 1 90 ? 7.498 -7.254 -6.622 1.00 92.19 90 TYR A CA 1
ATOM 733 C C . TYR A 1 90 ? 8.085 -6.320 -7.675 1.00 92.19 90 TYR A C 1
ATOM 735 O O . TYR A 1 90 ? 8.643 -5.264 -7.370 1.00 92.19 90 TYR A O 1
ATOM 743 N N . GLU A 1 91 ? 7.853 -6.673 -8.938 1.00 93.12 91 GLU A N 1
ATOM 744 C CA . GLU A 1 91 ? 8.087 -5.771 -10.061 1.00 93.12 91 GLU A CA 1
ATOM 745 C C . GLU A 1 91 ? 6.947 -4.742 -10.168 1.00 93.12 91 GLU A C 1
ATOM 747 O O . GLU A 1 91 ? 5.778 -5.118 -9.999 1.00 93.12 91 GLU A O 1
ATOM 752 N N . PRO A 1 92 ? 7.235 -3.461 -10.481 1.00 93.00 92 PRO A N 1
ATOM 753 C CA . PRO A 1 92 ? 6.223 -2.402 -10.535 1.00 93.00 92 PRO A CA 1
ATOM 754 C C . PRO A 1 92 ? 5.057 -2.721 -11.476 1.00 93.00 92 PRO A C 1
ATOM 756 O O . PRO A 1 92 ? 3.897 -2.516 -11.126 1.00 93.00 92 PRO A O 1
ATOM 759 N N . GLU A 1 93 ? 5.351 -3.284 -12.646 1.00 93.31 93 GLU A N 1
ATOM 760 C CA . GLU A 1 93 ? 4.351 -3.636 -13.660 1.00 93.31 93 GLU A CA 1
ATOM 761 C C . GLU A 1 93 ? 3.331 -4.650 -13.136 1.00 93.31 93 GLU A C 1
ATOM 763 O O . GLU A 1 93 ? 2.146 -4.564 -13.442 1.00 93.31 93 GLU A O 1
ATOM 768 N N . SER A 1 94 ? 3.769 -5.563 -12.265 1.00 94.25 94 SER A N 1
ATOM 769 C CA . SER A 1 94 ? 2.901 -6.574 -11.661 1.00 94.25 94 SER A CA 1
ATOM 770 C C . SER A 1 94 ? 1.934 -6.005 -10.620 1.00 94.25 94 SER A C 1
ATOM 772 O O . SER A 1 94 ? 1.026 -6.712 -10.183 1.00 94.25 94 SER A O 1
ATOM 774 N N . LEU A 1 95 ? 2.156 -4.771 -10.157 1.00 93.88 95 LEU A N 1
ATOM 775 C CA . LEU A 1 95 ? 1.348 -4.127 -9.123 1.00 93.88 95 LEU A CA 1
ATOM 776 C C . LEU A 1 95 ? 0.226 -3.274 -9.712 1.00 93.88 95 LEU A C 1
ATOM 778 O O . LEU A 1 95 ? -0.795 -3.086 -9.055 1.00 93.88 95 LEU A O 1
ATOM 782 N N . VAL A 1 96 ? 0.380 -2.780 -10.941 1.00 95.62 96 VAL A N 1
ATOM 783 C CA . VAL A 1 96 ? -0.647 -1.971 -11.604 1.00 95.62 96 VAL A CA 1
ATOM 784 C C . VAL A 1 96 ? -1.918 -2.802 -11.799 1.00 95.62 96 VAL A C 1
ATOM 786 O O . VAL A 1 96 ? -1.875 -3.942 -12.249 1.00 95.62 96 VAL A O 1
ATOM 789 N N . GLY A 1 97 ? -3.067 -2.240 -11.423 1.00 95.44 97 GLY A N 1
ATOM 790 C CA . GLY A 1 97 ? -4.361 -2.922 -11.481 1.00 95.44 97 GLY A CA 1
ATOM 791 C C . GLY A 1 97 ? -4.672 -3.824 -10.281 1.00 95.44 97 GLY A C 1
ATOM 792 O O . GLY A 1 97 ? -5.776 -4.360 -10.208 1.00 95.44 97 GLY A O 1
ATOM 793 N N . LYS A 1 98 ? -3.758 -3.973 -9.312 1.00 95.56 98 LYS A N 1
ATOM 794 C CA . LYS A 1 98 ? -4.045 -4.694 -8.064 1.00 95.56 98 LYS A CA 1
ATOM 795 C C . LYS A 1 98 ? -4.761 -3.807 -7.052 1.00 95.56 98 LYS A C 1
ATOM 797 O O . LYS A 1 98 ? -4.526 -2.598 -6.983 1.00 95.56 98 LYS A O 1
ATOM 802 N N . MET A 1 99 ? -5.613 -4.437 -6.246 1.00 95.44 99 MET A N 1
ATOM 803 C CA . MET A 1 99 ? -6.241 -3.810 -5.086 1.00 95.44 99 MET A CA 1
ATOM 804 C C . MET A 1 99 ? -5.360 -4.000 -3.852 1.00 95.44 99 MET A C 1
ATOM 806 O O . MET A 1 99 ? -4.880 -5.104 -3.598 1.00 95.44 99 MET A O 1
ATOM 810 N N . VAL A 1 100 ? -5.152 -2.928 -3.093 1.00 94.81 100 VAL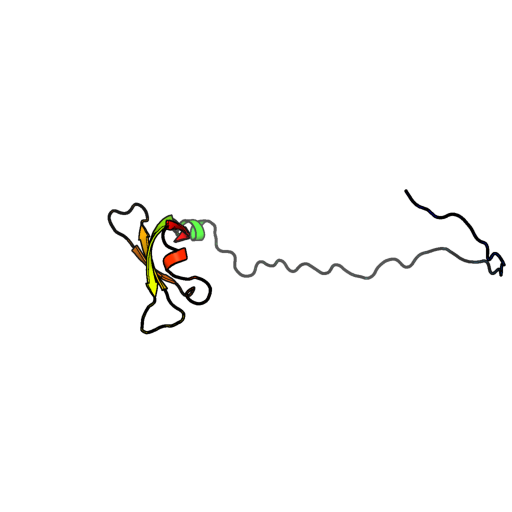 A N 1
ATOM 811 C CA . VAL A 1 100 ? -4.345 -2.919 -1.866 1.00 94.81 100 VAL A CA 1
ATOM 812 C C . VAL A 1 100 ? -5.061 -2.169 -0.752 1.00 94.81 100 VAL A C 1
ATOM 814 O O . VAL A 1 100 ? -5.812 -1.232 -1.018 1.00 94.81 100 VAL A O 1
ATOM 817 N N . CYS A 1 101 ? -4.817 -2.580 0.491 1.00 94.44 101 CYS A N 1
ATOM 818 C CA . CYS A 1 101 ? -5.300 -1.883 1.679 1.00 94.44 101 CYS A CA 1
ATOM 819 C C . CYS A 1 101 ? -4.264 -0.846 2.123 1.00 94.44 101 CYS A C 1
ATOM 821 O O . CYS A 1 101 ? -3.074 -1.164 2.197 1.00 94.44 101 CYS A O 1
ATOM 823 N N . VAL A 1 102 ? -4.721 0.373 2.400 1.00 90.25 102 VAL A N 1
ATOM 824 C CA . VAL A 1 102 ? -3.910 1.531 2.802 1.00 90.25 102 VAL A CA 1
ATOM 825 C C . VAL A 1 102 ? -4.514 2.166 4.040 1.00 90.25 102 VAL A C 1
ATOM 827 O O . VAL A 1 102 ? -5.764 2.214 4.105 1.00 90.25 102 VAL A O 1
#

Sequence (102 aa):
PLFSKMEKIEKTDKREKEAPPEKAEKKEKEKAQPQQENYISIEDFKKVEIKVGLIKEAQRIEKSNKLLRLKVDLGENRLRQIISGIALDYEPESLVGKMVCV

pLDDT: mean 75.98, std 23.42, range [28.84, 96.56]